Protein AF-A0A076FH06-F1 (afdb_monomer_lite)

Secondary structure (DSSP, 8-state):
--SS-SSEE-HHHHHHHHHHTT----HHHHHHHHHTT-SS-SSSEEHHHHHHHHHHHHHHHT-HHHHHHHHHHH-SS-SS-----

InterPro domains:
  IPR002048 EF-hand domain [PF00036] (66-84)
  IPR002048 EF-hand domain [PF13499] (1-54)
  IPR002048 EF-hand domain [PS50222] (1-24)
  IPR002048 EF-hand domain [PS50222] (25-60)
  IPR002048 EF-hand domain [PS50222] (62-85)
  IPR002048 EF-hand domain [SM00054] (1-21)
  IPR002048 EF-hand domain [SM00054] (29-57)
  IPR002048 EF-hand domain [SM00054] (66-85)
  IPR002048 EF-hand domain [cd00051] (1-55)
  IPR002048 EF-hand domain [cd00051] (29-83)
  IPR011992 EF-hand domain pair [SSF47473] (1-84)
  IPR018247 EF-Hand 1, calcium-binding site [PS00018] (2-14)
  IPR018247 EF-Hand 1, calcium-binding site [PS00018] (38-50)
  IPR050230 Calmodulin/Myosin light chain/Troponin C-like [PTHR23048] (1-85)

Organism: Penaeus monodon (NCBI:txid6687)

Structure (mmCIF, N/CA/C/O backbone):
data_AF-A0A076FH06-F1
#
_entry.id   AF-A0A076FH06-F1
#
loop_
_atom_site.group_PDB
_atom_site.id
_atom_site.type_symbol
_atom_site.label_atom_id
_atom_site.label_alt_id
_atom_site.label_comp_id
_atom_site.label_asym_id
_atom_site.label_entity_id
_atom_site.label_seq_id
_atom_site.pdbx_PDB_ins_code
_atom_site.Cartn_x
_atom_site.Cartn_y
_atom_site.Cartn_z
_atom_site.occupancy
_atom_site.B_iso_or_equiv
_atom_site.auth_seq_id
_atom_site.auth_comp_id
_atom_site.auth_asym_id
_atom_site.auth_atom_id
_atom_site.pdbx_PDB_model_num
ATOM 1 N N . PHE A 1 1 ? -8.019 3.494 -8.555 1.00 75.75 1 PHE A N 1
ATOM 2 C CA . PHE A 1 1 ? -8.159 2.659 -7.355 1.00 75.75 1 PHE A CA 1
ATOM 3 C C . PHE A 1 1 ? -9.380 3.170 -6.628 1.00 75.75 1 PHE A C 1
ATOM 5 O O . PHE A 1 1 ? -10.367 2.465 -6.702 1.00 75.75 1 PHE A O 1
ATOM 12 N N . ASP A 1 2 ? -9.379 4.425 -6.189 1.00 80.25 2 ASP A N 1
ATOM 13 C CA . ASP A 1 2 ? -10.580 5.217 -5.882 1.00 80.25 2 ASP A CA 1
ATOM 14 C C . ASP A 1 2 ? -11.502 5.335 -7.123 1.00 80.25 2 ASP A C 1
ATOM 16 O O . ASP A 1 2 ? -11.059 5.750 -8.203 1.00 80.25 2 ASP A O 1
ATOM 20 N N . LYS A 1 3 ? -12.735 4.835 -7.025 1.00 79.81 3 LYS A N 1
ATOM 21 C CA . LYS A 1 3 ? -13.739 4.764 -8.100 1.00 79.81 3 LYS A CA 1
ATOM 22 C C . LYS A 1 3 ? -14.819 5.825 -7.941 1.00 79.81 3 LYS A C 1
ATOM 24 O O . LYS A 1 3 ? -15.420 6.192 -8.955 1.00 79.81 3 LYS A O 1
ATOM 29 N N . ASP A 1 4 ? -15.105 6.244 -6.717 1.00 85.50 4 ASP A N 1
ATOM 30 C CA . ASP A 1 4 ? -16.147 7.221 -6.405 1.00 85.50 4 ASP A CA 1
ATOM 31 C C . ASP A 1 4 ? -15.602 8.644 -6.199 1.00 85.50 4 ASP A C 1
ATOM 33 O O . ASP A 1 4 ? -16.373 9.603 -6.271 1.00 85.50 4 ASP A O 1
ATOM 37 N N . GLY A 1 5 ? -14.281 8.794 -6.113 1.00 85.44 5 GLY A N 1
ATOM 38 C CA . GLY A 1 5 ? -13.572 10.064 -6.043 1.00 85.44 5 GLY A CA 1
ATOM 39 C C . GLY A 1 5 ? -13.545 10.660 -4.640 1.00 85.44 5 GLY A C 1
ATOM 40 O O . GLY A 1 5 ? -13.426 11.885 -4.529 1.00 85.44 5 GLY A O 1
ATOM 41 N N . ASP A 1 6 ? -13.716 9.848 -3.593 1.00 87.31 6 ASP A N 1
ATOM 42 C CA . ASP A 1 6 ? -13.746 10.320 -2.207 1.00 87.31 6 ASP A CA 1
ATOM 43 C C . ASP A 1 6 ? -12.350 10.584 -1.609 1.00 87.31 6 ASP A C 1
ATOM 45 O O . ASP A 1 6 ? -12.234 11.226 -0.560 1.00 87.31 6 ASP A O 1
ATOM 49 N N . GLY A 1 7 ? -11.288 10.199 -2.328 1.00 85.31 7 GLY A N 1
ATOM 50 C CA . GLY A 1 7 ? -9.895 10.399 -1.934 1.00 85.31 7 GLY A CA 1
ATOM 51 C C . GLY A 1 7 ? -9.313 9.274 -1.077 1.00 85.31 7 GLY A C 1
ATOM 52 O O . GLY A 1 7 ? -8.146 9.366 -0.686 1.00 85.31 7 GLY A O 1
ATOM 53 N N . THR A 1 8 ? -10.085 8.221 -0.821 1.00 89.31 8 THR A N 1
ATOM 54 C CA . THR A 1 8 ? -9.665 7.009 -0.119 1.00 89.31 8 THR A CA 1
ATOM 55 C C . THR A 1 8 ? -9.862 5.781 -1.006 1.00 89.31 8 THR A C 1
ATOM 57 O O . THR A 1 8 ? -10.479 5.828 -2.067 1.00 89.31 8 THR A O 1
ATOM 60 N N . ILE A 1 9 ? -9.237 4.668 -0.636 1.00 88.19 9 ILE A N 1
ATOM 61 C CA . ILE A 1 9 ? -9.380 3.391 -1.328 1.00 88.19 9 ILE A CA 1
ATOM 62 C C . ILE A 1 9 ? -9.869 2.377 -0.310 1.00 88.19 9 ILE A C 1
ATOM 64 O O . ILE A 1 9 ? -9.159 1.997 0.622 1.00 88.19 9 ILE A O 1
ATOM 68 N N . THR A 1 10 ? -11.080 1.893 -0.529 1.00 90.19 10 THR A N 1
ATOM 69 C CA . THR A 1 10 ? -11.685 0.834 0.280 1.00 90.19 10 THR A CA 1
ATOM 70 C C . THR A 1 10 ? -11.193 -0.560 -0.135 1.00 90.19 10 THR A C 1
ATOM 72 O O . THR A 1 10 ? -10.714 -0.766 -1.258 1.00 90.19 10 THR A O 1
ATOM 75 N N . THR A 1 11 ? -11.388 -1.578 0.720 1.00 88.25 11 THR A N 1
ATOM 76 C CA . THR A 1 11 ? -11.095 -2.993 0.378 1.00 88.25 11 THR A CA 1
ATOM 77 C C . THR A 1 11 ? -11.768 -3.414 -0.926 1.00 88.25 11 THR A C 1
ATOM 79 O O . THR A 1 11 ? -11.175 -4.076 -1.782 1.00 88.25 11 THR A O 1
ATOM 82 N N . LYS A 1 12 ? -13.011 -2.973 -1.125 1.00 88.88 12 LYS A N 1
ATOM 83 C CA . LYS A 1 12 ? -13.822 -3.279 -2.303 1.00 88.88 12 LYS A CA 1
ATOM 84 C C . LYS A 1 12 ? -13.222 -2.705 -3.584 1.00 88.88 12 LYS A C 1
ATOM 86 O O . LYS A 1 12 ? -13.241 -3.357 -4.636 1.00 88.88 12 LYS A O 1
ATOM 91 N N . GLU A 1 13 ? -12.707 -1.489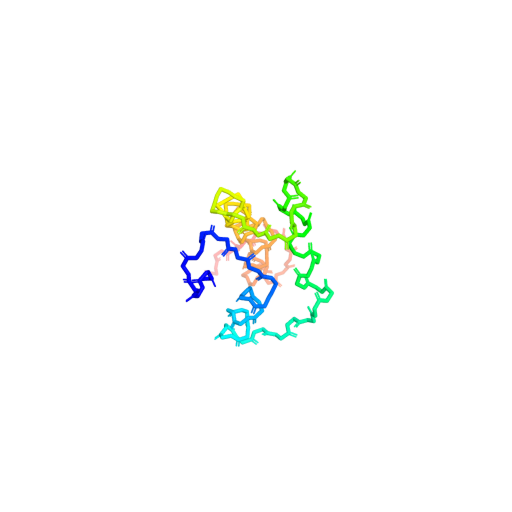 -3.511 1.00 89.69 13 GLU A N 1
ATOM 92 C CA . GLU A 1 13 ? -12.059 -0.810 -4.625 1.00 89.69 13 GLU A CA 1
ATOM 93 C C . GLU A 1 13 ? -10.707 -1.429 -4.952 1.00 89.69 13 GLU A C 1
ATOM 95 O O . GLU A 1 13 ? -10.453 -1.753 -6.118 1.00 89.69 13 GLU A O 1
ATOM 100 N N . LEU A 1 14 ? -9.899 -1.713 -3.927 1.00 86.50 14 LEU A N 1
ATOM 101 C CA . LEU A 1 14 ? -8.649 -2.454 -4.063 1.00 86.50 14 LEU A CA 1
ATOM 102 C C . LEU A 1 14 ? -8.888 -3.817 -4.734 1.00 86.50 14 LEU A C 1
ATOM 104 O O . LEU A 1 14 ? -8.269 -4.133 -5.753 1.00 86.50 14 LEU A O 1
ATOM 108 N N . GLY A 1 15 ? -9.871 -4.580 -4.252 1.00 87.75 15 GLY A N 1
ATOM 109 C CA . GLY A 1 15 ? -10.243 -5.876 -4.817 1.00 87.75 15 GLY A CA 1
ATOM 110 C C . GLY A 1 15 ? -10.756 -5.791 -6.254 1.00 87.75 15 GLY A C 1
ATOM 111 O O . GLY A 1 15 ? -10.482 -6.673 -7.068 1.00 87.75 15 GLY A O 1
ATOM 112 N N . THR A 1 16 ? -11.472 -4.721 -6.607 1.00 88.44 16 THR A N 1
ATOM 113 C CA . THR A 1 16 ? -11.923 -4.489 -7.990 1.00 88.44 16 THR A CA 1
ATOM 114 C C . THR A 1 16 ? -10.737 -4.295 -8.930 1.00 88.44 16 THR 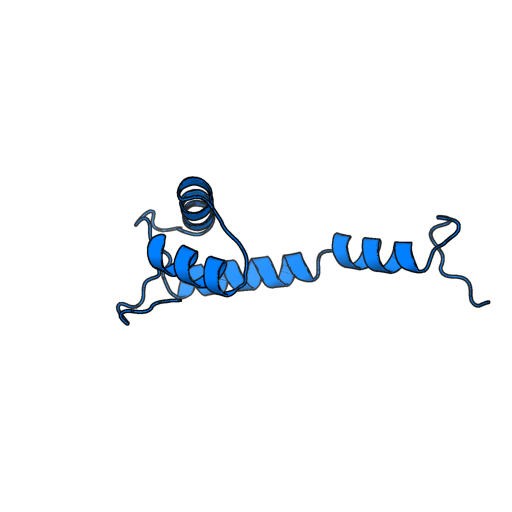A C 1
ATOM 116 O O . THR A 1 16 ? -10.735 -4.836 -10.040 1.00 88.44 16 THR A O 1
ATOM 119 N N . VAL A 1 17 ? -9.711 -3.565 -8.491 1.00 83.31 17 VAL A N 1
ATOM 120 C CA . VAL A 1 17 ? -8.498 -3.372 -9.288 1.00 83.31 17 VAL A CA 1
ATOM 121 C C . VAL A 1 17 ? -7.686 -4.661 -9.387 1.00 83.31 17 VAL A C 1
ATOM 123 O O . VAL A 1 17 ? -7.320 -5.044 -10.495 1.00 83.31 17 VAL A O 1
ATOM 126 N N . MET A 1 18 ? -7.472 -5.380 -8.283 1.00 82.06 18 MET A N 1
ATOM 127 C CA . MET A 1 18 ? -6.720 -6.643 -8.297 1.00 82.06 18 MET A CA 1
ATOM 128 C C . MET A 1 18 ? -7.364 -7.692 -9.214 1.00 82.06 18 MET A C 1
ATOM 130 O O . MET A 1 18 ? -6.664 -8.312 -10.014 1.00 82.06 18 MET A O 1
ATOM 134 N N . ARG A 1 19 ? -8.701 -7.791 -9.208 1.00 86.25 19 ARG A N 1
ATOM 135 C CA . ARG A 1 19 ? -9.458 -8.628 -10.159 1.00 86.25 19 ARG A CA 1
ATOM 136 C C . ARG A 1 19 ? -9.325 -8.182 -11.605 1.00 86.25 19 ARG A C 1
ATOM 138 O O . ARG A 1 19 ? -9.225 -9.022 -12.494 1.00 86.25 19 ARG A O 1
ATOM 145 N N . SER A 1 20 ? -9.260 -6.877 -11.849 1.00 80.12 20 SER A N 1
ATOM 146 C CA . SER A 1 20 ? -9.024 -6.340 -13.197 1.00 80.12 20 SER A CA 1
ATOM 147 C C . SER A 1 20 ? -7.609 -6.642 -13.711 1.00 80.12 20 SER A C 1
ATOM 149 O O . SER A 1 20 ? -7.407 -6.723 -14.918 1.00 80.12 20 SER A O 1
ATOM 151 N N . LEU A 1 21 ? -6.646 -6.846 -12.806 1.00 78.31 21 LEU A N 1
ATOM 152 C CA . LEU A 1 21 ? -5.271 -7.262 -13.108 1.00 78.31 21 LEU A CA 1
ATOM 153 C C . LEU A 1 21 ? -5.100 -8.793 -13.169 1.00 78.31 21 LEU A C 1
ATOM 155 O O . LEU A 1 21 ? -3.986 -9.276 -13.348 1.00 78.31 21 LEU A O 1
ATOM 159 N N . GLY A 1 22 ? -6.186 -9.563 -13.033 1.00 83.88 22 GLY A N 1
ATOM 160 C CA . GLY A 1 22 ? -6.171 -11.026 -13.113 1.00 83.88 22 GLY A CA 1
ATOM 161 C C . GLY A 1 22 ? -5.851 -11.747 -11.800 1.00 83.88 22 GLY A C 1
ATOM 162 O O . GLY A 1 22 ? -5.747 -12.972 -11.800 1.00 83.88 22 GLY A O 1
ATOM 163 N N . GLN A 1 23 ? -5.724 -11.029 -10.681 1.00 83.12 23 GLN A N 1
ATOM 164 C CA . GLN A 1 23 ? -5.590 -11.628 -9.351 1.00 83.12 23 GLN A CA 1
ATOM 165 C C . GLN A 1 23 ? -6.957 -11.797 -8.689 1.00 83.12 23 GLN A C 1
ATOM 167 O O . GLN A 1 23 ? -7.856 -10.995 -8.908 1.00 83.12 23 GLN A O 1
ATOM 172 N N . ASN A 1 24 ? -7.136 -12.813 -7.845 1.00 88.75 24 ASN A N 1
ATOM 173 C CA . ASN A 1 24 ? -8.425 -13.062 -7.195 1.00 88.75 24 ASN A CA 1
ATOM 174 C C . ASN A 1 24 ? -8.279 -13.163 -5.667 1.00 88.75 24 ASN A C 1
ATOM 176 O O . ASN A 1 24 ? -8.481 -14.245 -5.116 1.00 88.75 24 ASN A O 1
ATOM 180 N N . PRO A 1 25 ? -7.893 -12.059 -4.998 1.00 87.00 25 PRO A N 1
ATOM 181 C CA . PRO A 1 25 ? -7.687 -12.046 -3.556 1.00 87.00 25 PRO A CA 1
ATOM 182 C C . PRO A 1 25 ? -9.013 -12.206 -2.805 1.00 87.00 25 PRO A C 1
ATOM 184 O O . PRO A 1 25 ? -10.079 -11.769 -3.259 1.00 87.00 25 PRO A O 1
ATOM 187 N N . THR A 1 26 ? -8.924 -12.829 -1.640 1.00 91.56 26 THR A N 1
ATOM 188 C CA . THR A 1 26 ? -9.990 -12.926 -0.645 1.00 91.56 26 THR A CA 1
ATOM 189 C C . THR A 1 26 ? -10.149 -11.611 0.116 1.00 91.56 26 THR A C 1
ATOM 191 O O . THR A 1 26 ? -9.246 -10.779 0.143 1.00 91.56 26 THR A O 1
ATOM 194 N N . GLU A 1 27 ? -11.295 -11.416 0.773 1.00 88.38 27 GLU A N 1
ATOM 195 C CA . GLU A 1 27 ? -11.513 -10.216 1.596 1.00 88.38 27 GLU A CA 1
ATOM 196 C C . GLU A 1 27 ? -10.504 -10.122 2.750 1.00 88.38 27 GLU A C 1
ATOM 198 O O . GLU A 1 27 ? -10.076 -9.029 3.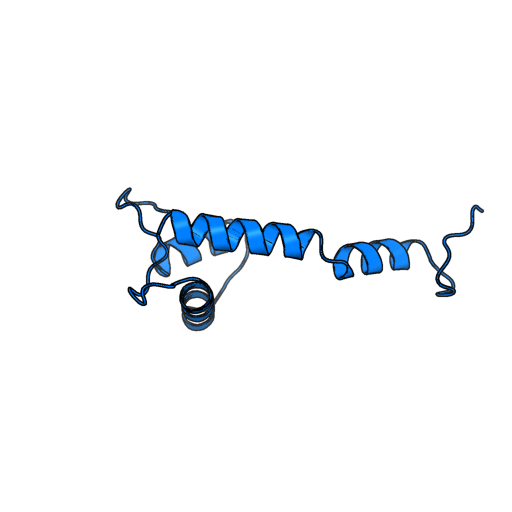095 1.00 88.38 27 GLU A O 1
ATOM 203 N N . ALA A 1 28 ? -10.086 -11.265 3.306 1.00 89.75 28 ALA A N 1
ATOM 204 C CA . ALA A 1 28 ? -9.065 -11.312 4.349 1.00 89.75 28 ALA A CA 1
ATOM 205 C C . ALA A 1 28 ? -7.706 -10.829 3.824 1.00 89.75 28 ALA A C 1
ATOM 207 O O . ALA A 1 28 ? -7.102 -9.965 4.440 1.00 89.75 28 ALA A O 1
ATOM 208 N N . GLU A 1 29 ? -7.277 -11.301 2.649 1.00 87.31 29 GLU A N 1
ATOM 209 C CA . GLU A 1 29 ? -6.034 -10.831 2.022 1.00 87.31 29 GLU A CA 1
ATOM 210 C C . GLU A 1 29 ? -6.097 -9.338 1.682 1.00 87.31 29 GLU A C 1
ATOM 212 O O . GLU A 1 29 ? -5.120 -8.623 1.868 1.00 87.31 29 GLU A O 1
ATOM 217 N N . LEU A 1 30 ? -7.249 -8.844 1.217 1.00 87.56 30 LEU A N 1
ATOM 218 C CA . LEU A 1 30 ? -7.440 -7.414 0.965 1.00 87.56 30 LEU A CA 1
ATOM 219 C C . LEU A 1 30 ? -7.353 -6.600 2.255 1.00 87.56 30 LEU A C 1
ATOM 221 O O . LEU A 1 30 ? -6.713 -5.554 2.264 1.00 87.56 30 LEU A O 1
ATOM 225 N N . GLN A 1 31 ? -7.975 -7.076 3.331 1.00 88.31 31 GLN A N 1
ATOM 226 C CA . GLN A 1 31 ? -7.920 -6.413 4.626 1.00 88.31 31 GLN A CA 1
ATOM 227 C C . GLN A 1 31 ? -6.502 -6.421 5.197 1.00 88.31 31 GLN A C 1
ATOM 229 O O . GLN A 1 31 ? -6.058 -5.397 5.703 1.00 88.31 31 GLN A O 1
ATOM 234 N N . ASP A 1 32 ? -5.779 -7.534 5.078 1.00 87.56 32 ASP A N 1
ATOM 235 C CA . ASP A 1 32 ? -4.383 -7.633 5.505 1.00 87.56 32 ASP A CA 1
ATOM 236 C C . ASP A 1 32 ? -3.502 -6.653 4.718 1.00 87.56 32 ASP A C 1
ATOM 238 O O . ASP A 1 32 ? -2.718 -5.920 5.314 1.00 87.56 32 ASP A O 1
ATOM 242 N N . MET A 1 33 ? -3.703 -6.546 3.399 1.00 83.19 33 MET A N 1
ATOM 243 C CA . MET A 1 33 ? -3.000 -5.566 2.564 1.00 83.19 33 MET A CA 1
ATOM 244 C C . MET A 1 33 ? -3.280 -4.117 2.973 1.00 83.19 33 MET A C 1
ATOM 246 O O . MET A 1 33 ? -2.372 -3.292 2.903 1.00 83.19 33 MET A O 1
ATOM 250 N N . ILE A 1 34 ? -4.516 -3.795 3.373 1.00 86.44 34 ILE A N 1
ATOM 251 C CA . ILE A 1 34 ? -4.843 -2.467 3.905 1.00 86.44 34 ILE A CA 1
ATOM 252 C C . ILE A 1 34 ? -4.156 -2.266 5.254 1.00 86.44 34 ILE A C 1
ATOM 254 O O . ILE A 1 34 ? -3.435 -1.291 5.418 1.00 86.44 34 ILE A O 1
ATOM 258 N N . ASN A 1 35 ? -4.295 -3.212 6.181 1.00 87.50 35 ASN A N 1
ATOM 259 C CA . ASN A 1 35 ? -3.736 -3.118 7.532 1.00 87.50 35 ASN A CA 1
ATOM 260 C C . ASN A 1 35 ? -2.204 -2.957 7.552 1.00 87.50 35 ASN A C 1
ATOM 262 O O . ASN A 1 35 ? -1.650 -2.447 8.522 1.00 87.50 35 ASN A O 1
ATOM 266 N N . GLU A 1 36 ? -1.498 -3.415 6.515 1.00 84.75 36 GLU A N 1
ATOM 267 C CA . GLU A 1 36 ? -0.047 -3.236 6.391 1.00 84.75 36 GLU A CA 1
ATOM 268 C C . GLU A 1 36 ? 0.385 -1.784 6.136 1.00 84.75 36 GLU A C 1
ATOM 270 O O . GLU A 1 36 ? 1.544 -1.437 6.398 1.00 84.75 36 GLU A O 1
ATOM 275 N N . VAL A 1 37 ? -0.507 -0.956 5.587 1.00 83.00 37 VAL A N 1
ATOM 276 C CA . VAL A 1 37 ? -0.193 0.406 5.122 1.00 83.00 37 VAL A CA 1
ATOM 277 C C . VAL A 1 37 ? -1.093 1.485 5.718 1.00 83.00 37 VAL A C 1
ATOM 279 O O . VAL A 1 37 ? -0.696 2.646 5.689 1.00 83.00 37 VAL A O 1
ATOM 282 N N . ASP A 1 38 ? -2.236 1.091 6.279 1.00 88.25 38 ASP A N 1
ATOM 283 C CA . ASP A 1 38 ? -3.169 1.910 7.052 1.00 88.25 38 ASP A CA 1
ATOM 284 C C . ASP A 1 38 ? -2.507 2.341 8.369 1.00 88.25 38 ASP A C 1
ATOM 286 O O . ASP A 1 38 ? -2.440 1.598 9.355 1.00 88.25 38 ASP A O 1
ATOM 290 N N . ALA A 1 39 ? -1.923 3.536 8.352 1.00 86.38 39 ALA A N 1
ATOM 291 C CA . ALA A 1 39 ? -1.154 4.066 9.466 1.00 86.38 39 ALA A CA 1
ATOM 292 C C . ALA A 1 39 ? -2.053 4.749 10.502 1.00 86.38 39 ALA A C 1
ATOM 294 O O . ALA A 1 39 ? -1.671 4.847 11.675 1.00 86.38 39 ALA A O 1
ATOM 295 N N . ASP A 1 40 ? -3.215 5.244 10.075 1.00 87.38 40 ASP A N 1
ATOM 296 C CA . ASP A 1 40 ? -4.174 5.928 10.937 1.00 87.38 40 ASP A CA 1
ATOM 297 C C . ASP A 1 40 ? -5.248 4.987 11.526 1.00 87.38 40 ASP A C 1
ATOM 299 O O . ASP A 1 40 ? -5.902 5.341 12.514 1.00 87.38 40 ASP A O 1
ATOM 303 N N . GLY A 1 41 ? -5.354 3.762 11.005 1.00 87.06 41 GLY A N 1
ATOM 304 C CA . GLY A 1 41 ? -6.261 2.714 11.461 1.00 87.06 41 GLY A CA 1
ATOM 305 C C . GLY A 1 41 ? -7.712 2.942 11.042 1.00 87.06 41 GLY A C 1
ATOM 306 O O . GLY A 1 41 ? -8.622 2.465 11.733 1.00 87.06 41 GLY A O 1
ATOM 307 N N . ASN A 1 42 ? -7.957 3.714 9.980 1.00 87.81 42 ASN A N 1
ATOM 308 C CA . ASN A 1 42 ? -9.304 4.040 9.515 1.00 87.81 42 ASN A CA 1
ATOM 309 C C . ASN A 1 42 ? -9.940 2.924 8.655 1.00 87.81 42 ASN A C 1
ATOM 311 O O . ASN A 1 42 ? -11.141 2.980 8.369 1.00 87.81 42 ASN A O 1
ATOM 315 N N . GLY A 1 43 ? -9.174 1.886 8.298 1.00 86.12 43 GLY A N 1
ATOM 316 C CA . GLY A 1 43 ? -9.620 0.732 7.515 1.00 86.12 43 GLY A CA 1
ATOM 317 C C . GLY A 1 43 ? -9.706 0.983 6.007 1.00 86.12 43 GLY A C 1
ATOM 318 O O . GLY A 1 43 ? -10.281 0.169 5.278 1.00 86.12 43 GLY A O 1
ATOM 319 N N . THR A 1 44 ? -9.155 2.096 5.532 1.00 88.81 44 THR A N 1
ATOM 320 C CA . THR A 1 44 ? -9.039 2.489 4.125 1.00 88.81 44 THR A CA 1
ATOM 321 C C . THR A 1 44 ? -7.604 2.919 3.836 1.00 88.81 44 THR A C 1
ATOM 323 O O . THR A 1 44 ? -6.800 3.046 4.748 1.00 88.81 44 THR A O 1
ATOM 326 N N . ILE A 1 45 ? -7.258 3.088 2.562 1.00 89.00 45 ILE A N 1
ATOM 327 C CA . ILE A 1 45 ? -5.947 3.608 2.164 1.00 89.00 45 ILE A CA 1
ATOM 328 C C . ILE A 1 45 ? -6.145 5.007 1.597 1.00 89.00 45 ILE A C 1
ATOM 330 O O . ILE A 1 45 ? -6.786 5.163 0.553 1.00 89.00 45 I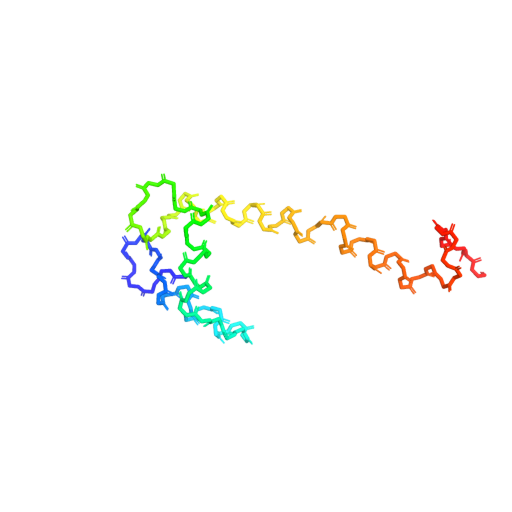LE A O 1
ATOM 334 N N . ASP A 1 46 ? -5.571 6.017 2.235 1.00 89.75 46 ASP A N 1
ATOM 335 C CA . ASP A 1 46 ? -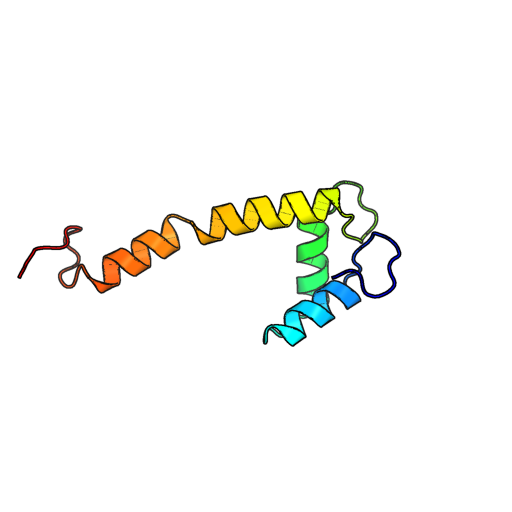5.533 7.364 1.680 1.00 89.75 46 ASP A CA 1
ATOM 336 C C . ASP A 1 46 ? -4.439 7.521 0.603 1.00 89.75 46 ASP A C 1
ATOM 338 O O . ASP A 1 46 ? -3.622 6.634 0.330 1.00 89.75 46 ASP A O 1
ATOM 342 N N . PHE A 1 47 ? -4.425 8.661 -0.089 1.00 79.50 47 PHE A N 1
ATOM 343 C CA . PHE A 1 47 ? -3.436 8.891 -1.143 1.00 79.50 47 PHE A CA 1
ATOM 344 C C . PHE A 1 47 ? -1.966 8.827 -0.645 1.00 79.50 47 PHE A C 1
ATOM 346 O O . PHE A 1 47 ? -1.155 8.160 -1.300 1.00 79.50 47 PHE A O 1
ATOM 353 N N . PRO A 1 48 ? -1.577 9.472 0.475 1.00 85.62 48 PRO A N 1
ATOM 354 C CA . PRO A 1 48 ? -0.265 9.281 1.108 1.00 85.62 48 PRO A CA 1
ATOM 355 C C . PRO A 1 48 ? 0.121 7.821 1.411 1.00 85.62 48 PRO A C 1
ATOM 357 O O . PRO A 1 48 ? 1.253 7.404 1.128 1.00 85.62 48 PRO A O 1
ATOM 360 N N . GLU A 1 49 ? -0.795 7.034 1.963 1.00 87.19 49 GLU A N 1
ATOM 361 C CA . GLU A 1 49 ? -0.591 5.624 2.301 1.00 87.19 49 GLU A CA 1
ATOM 362 C C . GLU A 1 49 ? -0.429 4.782 1.034 1.00 87.19 49 GLU A C 1
ATOM 364 O O . GLU A 1 49 ? 0.493 3.967 0.931 1.00 87.19 49 GLU A O 1
ATOM 369 N N . PHE A 1 50 ? -1.225 5.064 0.000 1.00 81.88 50 PHE A N 1
ATOM 370 C CA . PHE A 1 50 ? -1.102 4.427 -1.308 1.00 81.88 50 PHE A CA 1
ATOM 371 C C . PHE A 1 50 ? 0.263 4.689 -1.957 1.00 81.88 50 PHE A C 1
ATOM 373 O O . PHE A 1 50 ? 0.873 3.780 -2.529 1.00 81.88 50 PHE A O 1
ATOM 380 N N . LEU A 1 51 ? 0.781 5.919 -1.865 1.00 81.69 51 LEU A N 1
ATOM 381 C CA . LEU A 1 51 ? 2.123 6.245 -2.356 1.00 81.69 51 LEU A CA 1
ATOM 382 C C . LEU A 1 51 ? 3.202 5.480 -1.589 1.00 81.69 51 LEU A C 1
ATOM 384 O O . LEU A 1 51 ? 4.147 4.980 -2.200 1.00 81.69 51 LEU A O 1
ATOM 388 N N . THR A 1 52 ? 3.051 5.358 -0.271 1.00 82.31 52 THR A N 1
ATOM 389 C CA . THR A 1 52 ? 3.976 4.604 0.584 1.00 82.31 52 THR A CA 1
ATOM 390 C C . THR A 1 52 ? 3.973 3.120 0.216 1.00 82.31 52 THR A C 1
ATOM 392 O O . THR A 1 52 ? 5.039 2.529 0.024 1.00 82.31 52 THR A O 1
ATOM 395 N N . MET A 1 53 ? 2.787 2.541 0.019 1.00 79.62 53 MET A N 1
ATOM 396 C CA . MET A 1 53 ? 2.598 1.175 -0.469 1.00 79.62 53 MET A CA 1
ATOM 397 C C . MET A 1 53 ? 3.277 0.963 -1.829 1.00 79.62 53 MET A C 1
ATOM 399 O O . MET A 1 53 ? 4.068 0.033 -1.991 1.00 79.62 53 MET A O 1
ATOM 403 N N . MET A 1 54 ? 2.998 1.827 -2.809 1.00 74.06 54 MET A N 1
ATOM 404 C CA . MET A 1 54 ? 3.554 1.722 -4.161 1.00 74.06 54 MET A CA 1
ATOM 405 C C . MET A 1 54 ? 5.072 1.902 -4.183 1.00 74.06 54 MET A C 1
ATOM 407 O O . MET A 1 54 ? 5.761 1.149 -4.866 1.00 74.06 54 MET A O 1
ATOM 411 N N . ALA A 1 55 ? 5.611 2.845 -3.408 1.00 75.44 55 ALA A N 1
ATOM 412 C CA . ALA A 1 55 ? 7.052 3.051 -3.295 1.00 75.44 55 ALA A CA 1
ATOM 413 C C . ALA A 1 55 ? 7.757 1.822 -2.703 1.00 75.44 55 ALA A C 1
ATOM 415 O O . ALA A 1 55 ? 8.827 1.432 -3.173 1.00 75.44 55 ALA A O 1
ATOM 416 N N . ARG A 1 56 ? 7.145 1.183 -1.698 1.00 72.25 56 ARG A N 1
ATOM 417 C CA . ARG A 1 56 ? 7.660 -0.049 -1.090 1.00 72.25 56 ARG A CA 1
ATOM 418 C C . ARG A 1 56 ? 7.598 -1.215 -2.074 1.00 72.25 56 ARG A C 1
ATOM 420 O O . ARG A 1 56 ? 8.604 -1.877 -2.292 1.00 72.25 56 ARG A O 1
ATOM 427 N N . LYS A 1 57 ? 6.464 -1.381 -2.758 1.00 66.75 57 LYS A N 1
ATOM 428 C CA . LYS A 1 57 ? 6.262 -2.452 -3.737 1.00 66.75 57 LYS A CA 1
ATOM 429 C C . LYS A 1 57 ? 7.172 -2.314 -4.954 1.00 66.75 57 LYS A C 1
ATOM 431 O O . LYS A 1 57 ? 7.713 -3.314 -5.395 1.00 66.75 57 LYS A O 1
ATOM 436 N N . MET A 1 58 ? 7.409 -1.104 -5.463 1.00 61.69 58 MET A N 1
ATOM 437 C CA . MET A 1 58 ? 8.396 -0.871 -6.528 1.00 61.69 58 MET A CA 1
ATOM 438 C C . MET A 1 58 ? 9.806 -1.270 -6.085 1.00 61.69 58 MET A C 1
ATOM 440 O O . MET A 1 58 ? 10.503 -1.960 -6.819 1.00 61.69 58 MET A O 1
ATOM 444 N N . LYS A 1 59 ? 10.190 -0.924 -4.851 1.00 60.81 59 LYS A N 1
ATOM 445 C CA . LYS A 1 59 ? 11.477 -1.331 -4.275 1.00 60.81 59 LYS A CA 1
ATOM 446 C C . LYS A 1 59 ? 11.600 -2.853 -4.105 1.00 60.81 59 LYS A C 1
ATOM 448 O O . LYS A 1 59 ? 12.695 -3.384 -4.252 1.00 60.81 59 LYS A O 1
ATOM 453 N N . ASP A 1 60 ? 10.490 -3.529 -3.814 1.00 59.44 60 ASP A N 1
ATOM 454 C CA . ASP A 1 60 ? 10.424 -4.987 -3.676 1.00 59.44 60 ASP A CA 1
ATOM 455 C C . ASP A 1 60 ? 10.210 -5.716 -5.016 1.00 59.44 60 ASP A C 1
ATOM 457 O O . ASP A 1 60 ? 10.431 -6.916 -5.089 1.00 59.44 60 ASP A O 1
ATOM 461 N N . THR A 1 61 ? 9.798 -5.042 -6.093 1.00 55.06 61 THR A N 1
ATOM 462 C CA . THR A 1 61 ? 9.734 -5.660 -7.435 1.00 55.06 61 THR A CA 1
ATOM 463 C C . THR A 1 61 ? 11.116 -5.623 -8.088 1.00 55.06 61 THR A C 1
ATOM 465 O O . THR A 1 61 ? 11.538 -6.602 -8.675 1.00 55.06 61 THR A O 1
ATOM 468 N N . ASP A 1 62 ? 11.911 -4.583 -7.822 1.00 55.25 62 ASP A N 1
ATOM 469 C CA . ASP A 1 62 ? 13.365 -4.599 -8.049 1.00 55.25 62 ASP A CA 1
ATOM 470 C C . ASP A 1 62 ? 14.127 -5.402 -6.970 1.00 55.25 62 ASP A C 1
ATOM 472 O O . ASP A 1 62 ? 15.324 -5.183 -6.740 1.00 55.25 62 ASP A O 1
ATOM 476 N N . SER A 1 63 ? 13.441 -6.294 -6.241 1.00 62.78 63 SER A N 1
ATOM 477 C CA . SER A 1 63 ? 14.076 -7.051 -5.169 1.00 62.78 63 SER A CA 1
ATOM 478 C C . SER A 1 63 ? 15.182 -7.927 -5.735 1.00 62.78 63 SER A C 1
ATOM 480 O O . SER A 1 63 ? 15.113 -8.495 -6.826 1.00 62.78 63 SER A O 1
ATOM 482 N N . GLU A 1 64 ? 16.233 -8.060 -4.934 1.00 67.44 64 GLU A N 1
ATOM 483 C CA . GLU A 1 64 ? 17.372 -8.923 -5.213 1.00 67.44 64 GLU A CA 1
ATOM 484 C C . GLU A 1 64 ? 16.947 -10.344 -5.631 1.00 67.44 64 GLU A C 1
ATOM 486 O O . GLU A 1 64 ? 17.685 -11.019 -6.340 1.00 67.44 64 GLU A O 1
ATOM 491 N N . GLU A 1 65 ? 15.758 -10.796 -5.225 1.00 68.88 65 GLU A N 1
ATOM 492 C CA . GLU A 1 65 ? 15.184 -12.086 -5.594 1.00 68.88 65 GLU A CA 1
ATOM 493 C C . GLU A 1 65 ? 14.830 -12.185 -7.081 1.00 68.88 65 GLU A C 1
ATOM 495 O O . GLU A 1 65 ? 15.285 -13.139 -7.710 1.00 68.88 65 GLU A O 1
ATOM 500 N N . GLU A 1 66 ? 14.149 -11.203 -7.684 1.00 68.12 66 GLU A N 1
ATOM 501 C CA . GLU A 1 66 ? 13.884 -11.211 -9.136 1.00 68.12 66 GLU A CA 1
ATOM 502 C C . GLU A 1 66 ? 15.193 -11.151 -9.935 1.00 68.12 66 GLU A C 1
ATOM 504 O O . GLU A 1 66 ? 15.381 -11.884 -10.909 1.00 68.12 66 GLU A O 1
ATOM 509 N N . ILE A 1 67 ? 16.151 -10.338 -9.478 1.00 77.69 67 ILE A N 1
ATOM 510 C CA . ILE A 1 67 ? 17.466 -10.209 -10.120 1.00 77.69 67 ILE A CA 1
ATOM 511 C C . ILE A 1 67 ? 18.267 -11.514 -9.987 1.00 77.69 67 ILE A C 1
ATOM 513 O O . ILE A 1 67 ? 18.920 -11.940 -10.942 1.00 77.69 67 ILE A O 1
ATOM 517 N N . ARG A 1 68 ? 18.199 -12.193 -8.836 1.00 80.25 68 ARG A N 1
ATOM 518 C CA . ARG A 1 68 ? 18.831 -13.504 -8.615 1.00 80.25 68 ARG A CA 1
ATOM 519 C C . ARG A 1 68 ? 18.161 -14.600 -9.431 1.00 80.25 68 ARG A C 1
ATOM 521 O O . ARG A 1 68 ? 18.866 -15.456 -9.962 1.00 80.25 68 ARG A O 1
ATOM 528 N N . GLU A 1 69 ? 16.837 -14.608 -9.538 1.00 79.19 69 GLU A N 1
ATOM 529 C CA . GLU A 1 69 ? 16.121 -15.573 -10.371 1.00 79.19 69 GLU A CA 1
ATOM 530 C C . GLU A 1 69 ? 16.454 -15.377 -11.846 1.00 79.19 69 GLU A C 1
ATOM 532 O O . GLU A 1 69 ? 16.834 -16.341 -12.514 1.00 79.19 69 GLU A O 1
ATOM 537 N N . ALA A 1 70 ? 16.442 -14.133 -12.329 1.00 81.06 70 ALA A N 1
ATOM 538 C CA . ALA A 1 70 ? 16.893 -13.801 -13.674 1.00 81.06 70 ALA A CA 1
ATOM 539 C C . ALA A 1 70 ? 18.349 -14.237 -13.903 1.00 81.06 70 ALA A C 1
ATOM 541 O O . ALA A 1 70 ? 18.656 -14.831 -14.933 1.00 81.06 70 ALA A O 1
ATOM 542 N N . PHE A 1 71 ? 19.243 -14.029 -12.932 1.00 82.88 71 PHE A N 1
ATOM 543 C CA . PHE A 1 71 ? 20.638 -14.467 -13.020 1.00 82.88 71 PHE A CA 1
ATOM 544 C C . PHE A 1 71 ? 20.768 -15.998 -13.107 1.00 82.88 71 PHE A C 1
ATOM 546 O O . PHE A 1 71 ? 21.503 -16.506 -13.955 1.00 82.88 71 PHE A O 1
ATOM 553 N N . ARG A 1 72 ? 19.989 -16.749 -12.313 1.00 83.69 72 ARG A N 1
ATOM 554 C CA . ARG A 1 72 ? 19.934 -18.225 -12.365 1.00 83.69 72 ARG A CA 1
ATOM 555 C C . ARG A 1 72 ? 19.419 -18.769 -13.698 1.00 83.69 72 ARG A C 1
ATOM 557 O O . ARG A 1 72 ? 19.740 -19.899 -14.055 1.00 83.69 72 ARG A O 1
ATOM 564 N N . VAL A 1 73 ? 18.636 -18.003 -14.462 1.00 84.00 73 VAL A N 1
ATOM 565 C CA . VAL A 1 73 ? 18.227 -18.424 -15.814 1.00 84.00 73 VAL A CA 1
ATOM 566 C C . VAL A 1 73 ? 19.444 -18.567 -16.735 1.00 84.00 73 VAL A C 1
ATOM 568 O O . VAL A 1 73 ? 19.458 -19.472 -17.580 1.00 84.00 73 VAL A O 1
ATOM 571 N N . PHE A 1 74 ? 20.457 -17.714 -16.566 1.00 82.06 74 PHE A N 1
ATOM 572 C CA . PHE A 1 74 ? 21.662 -17.680 -17.398 1.00 82.06 74 PHE A CA 1
ATOM 573 C C . PHE A 1 74 ? 22.830 -18.486 -16.809 1.00 82.06 74 PHE A C 1
ATOM 575 O O . PHE A 1 74 ? 23.584 -19.089 -17.571 1.00 82.06 74 PHE A O 1
ATOM 582 N N . ASP A 1 75 ? 22.949 -18.559 -15.483 1.00 87.06 75 ASP A N 1
ATOM 583 C CA . ASP A 1 75 ? 23.913 -19.404 -14.767 1.00 87.06 75 ASP A CA 1
ATOM 584 C C . ASP A 1 75 ? 23.452 -20.878 -14.742 1.00 87.06 75 ASP A C 1
ATOM 586 O O . ASP A 1 75 ? 22.827 -21.354 -13.793 1.00 87.06 75 ASP A O 1
ATOM 590 N N . LYS A 1 76 ? 23.698 -21.603 -15.842 1.00 82.19 76 LYS A N 1
ATOM 591 C CA . LYS A 1 76 ? 23.223 -22.988 -16.026 1.00 82.19 76 LYS A CA 1
ATOM 592 C C . LYS A 1 76 ? 23.922 -24.019 -15.144 1.00 82.19 76 LYS A C 1
ATOM 594 O O . LYS A 1 76 ? 23.339 -25.078 -14.912 1.00 82.19 76 LYS A O 1
ATOM 599 N N . ASP A 1 77 ? 25.150 -23.757 -14.714 1.00 86.75 77 ASP A N 1
ATOM 600 C CA . ASP A 1 77 ? 25.921 -24.673 -13.872 1.00 86.75 77 ASP A CA 1
ATOM 601 C C . ASP A 1 77 ? 25.846 -24.309 -12.378 1.00 86.75 77 ASP A C 1
ATOM 603 O O . ASP A 1 77 ? 26.288 -25.095 -11.538 1.00 86.75 77 ASP A O 1
ATOM 607 N N . GLY A 1 78 ? 25.209 -23.180 -12.041 1.00 84.06 78 GLY A N 1
ATOM 608 C CA . GLY A 1 78 ? 24.939 -22.757 -10.670 1.00 84.06 78 GLY A CA 1
ATOM 609 C C . GLY A 1 78 ? 26.203 -22.339 -9.926 1.00 84.06 78 GLY A C 1
ATOM 610 O O . GLY A 1 78 ? 26.241 -22.403 -8.694 1.00 84.06 78 GLY A O 1
ATOM 611 N N . ASN A 1 79 ? 27.255 -21.974 -10.661 1.00 89.06 79 ASN A N 1
ATOM 612 C CA . ASN A 1 79 ? 28.549 -21.626 -10.089 1.00 89.06 79 ASN A CA 1
ATOM 613 C C . ASN A 1 79 ? 28.610 -20.159 -9.610 1.00 89.06 79 ASN A C 1
ATOM 615 O O . ASN A 1 79 ? 29.602 -19.755 -8.999 1.00 89.06 79 ASN A O 1
ATOM 619 N N . GLY A 1 80 ? 27.552 -19.376 -9.855 1.00 86.44 80 GLY A N 1
ATOM 620 C CA . GLY A 1 80 ? 27.451 -17.961 -9.513 1.00 86.44 80 GLY A CA 1
ATOM 621 C C . GLY A 1 80 ? 28.014 -17.007 -10.571 1.00 86.44 80 GLY A C 1
ATOM 622 O O . GLY A 1 80 ? 28.091 -15.806 -10.312 1.00 86.44 80 GLY A O 1
ATOM 623 N N . PHE A 1 81 ? 28.394 -17.496 -11.754 1.00 86.25 81 PHE A N 1
ATOM 624 C CA . PHE A 1 81 ? 29.006 -16.725 -12.836 1.00 86.25 81 PHE A CA 1
ATOM 625 C C . PHE A 1 81 ? 28.374 -17.058 -14.194 1.00 86.25 81 PHE A C 1
ATOM 627 O O . PHE A 1 81 ? 28.416 -18.186 -14.676 1.00 86.25 81 PHE A O 1
ATOM 634 N N . ILE A 1 82 ? 27.886 -16.035 -14.899 1.00 86.12 82 ILE A N 1
ATOM 635 C CA . ILE A 1 82 ? 27.451 -16.183 -16.293 1.00 86.12 82 ILE A CA 1
ATOM 636 C C . ILE A 1 82 ? 28.693 -16.132 -17.186 1.00 86.12 82 ILE A C 1
ATOM 638 O O . ILE A 1 82 ? 29.266 -15.068 -17.423 1.00 86.12 82 ILE A O 1
ATOM 642 N N . SER A 1 83 ? 29.125 -17.294 -17.666 1.00 82.38 83 SER A N 1
ATOM 643 C CA . SER A 1 83 ? 30.263 -17.398 -18.583 1.00 82.38 83 SER A CA 1
ATOM 644 C C . SER A 1 83 ? 29.837 -17.059 -20.014 1.00 82.38 83 SER A C 1
ATOM 646 O O . SER A 1 83 ? 28.779 -17.492 -20.470 1.00 82.38 83 SER A O 1
ATOM 648 N N . ALA A 1 84 ? 30.660 -16.295 -20.737 1.00 72.56 84 ALA A N 1
ATOM 649 C CA . ALA A 1 84 ? 30.476 -16.123 -22.176 1.00 72.56 84 ALA A CA 1
ATOM 650 C C . ALA A 1 84 ? 30.787 -17.455 -22.877 1.00 72.56 84 ALA A C 1
ATOM 652 O O . ALA A 1 84 ? 31.839 -18.043 -22.619 1.00 72.56 84 ALA A O 1
ATOM 653 N N . ALA A 1 85 ? 29.851 -17.930 -23.702 1.00 60.25 85 ALA A N 1
ATOM 654 C CA . ALA A 1 85 ? 30.027 -19.122 -24.532 1.00 60.25 85 ALA A CA 1
ATOM 655 C C . ALA A 1 85 ? 31.113 -18.925 -25.599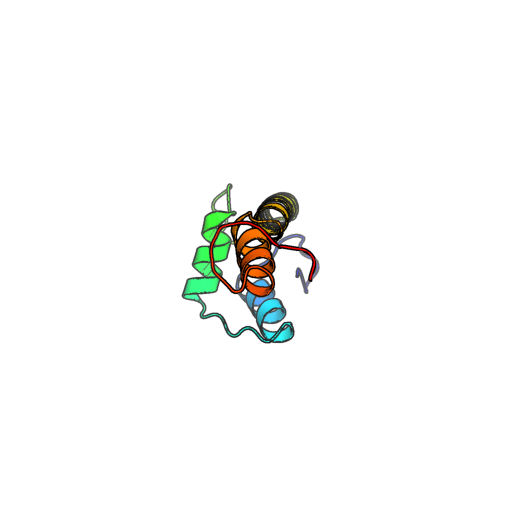 1.00 60.25 85 ALA A C 1
ATOM 657 O O . ALA A 1 85 ? 31.225 -17.791 -26.124 1.00 60.25 85 ALA A O 1
#

Foldseek 3Di:
DDPPPPQWAALVNVQVVCVVVVHHDDSVVSQVLCVVQVPVPPRIAGPVSVVVSVVVVVVCVVPPVVVVVVVCVQVVVPPSDRDDD

Radius of gyration: 18.12 Å; chains: 1; bounding box: 47×35×36 Å

pLDDT: mean 81.71, std 8.62, range [55.06, 91.56]

Sequence (85 aa):
FDKDGDGTITTKELGTVMRSLGQNPTEAELQDMINEVDADGNGTIDFPEFLTMMARKMKDTDSEEEIREAFRVFDKDGNGFISAA